Protein AF-A0A4Q1FD36-F1 (afdb_monomer_lite)

Secondary structure (DSSP, 8-state):
--HHHHHHHHHHHHHHHHHHHHHHHHHHHHHHHHHT-HHHHHHHHHHHHHHHHTTTT----SSPPPGGGGTTTEEEEEEEEEEEETTTTEEEEEEEEEETTSS-TTEEEEE-SS-EEEEE--TT-THHHHHHHTTS-HHHHHHHHHHHH--

Structure (mmCIF, N/CA/C/O backbone):
data_AF-A0A4Q1FD36-F1
#
_entry.id   AF-A0A4Q1FD36-F1
#
loop_
_atom_site.group_PDB
_atom_site.id
_atom_site.type_symbol
_atom_site.label_atom_id
_atom_site.label_alt_id
_atom_site.label_comp_id
_atom_site.label_asym_id
_atom_site.label_entity_id
_atom_site.label_seq_id
_atom_site.pdbx_PDB_ins_code
_atom_site.Cartn_x
_atom_site.Cartn_y
_atom_site.Cartn_z
_atom_site.occupancy
_atom_site.B_iso_or_equiv
_atom_site.auth_seq_id
_atom_site.auth_comp_id
_atom_site.auth_asym_id
_atom_site.auth_atom_id
_atom_site.pdbx_PDB_model_num
ATOM 1 N N . MET A 1 1 ? -22.156 -60.667 11.006 1.00 50.72 1 MET A N 1
ATOM 2 C CA . MET A 1 1 ? -21.738 -59.596 11.953 1.00 50.72 1 MET A CA 1
ATOM 3 C C . MET A 1 1 ? -20.723 -58.572 11.395 1.00 50.72 1 MET A C 1
ATOM 5 O O . MET A 1 1 ? -20.556 -57.526 12.014 1.00 50.72 1 MET A O 1
ATOM 9 N N . LYS A 1 2 ? -20.061 -58.806 10.242 1.00 46.12 2 LYS A N 1
ATOM 10 C CA . LYS A 1 2 ? -19.042 -57.891 9.665 1.00 46.12 2 LYS A CA 1
ATOM 11 C C . LYS A 1 2 ? -19.611 -56.648 8.950 1.00 46.12 2 LYS A C 1
ATOM 13 O O . LYS A 1 2 ? -19.043 -55.569 9.076 1.00 46.12 2 LYS A O 1
ATOM 18 N N . THR A 1 3 ? -20.760 -56.756 8.286 1.00 48.34 3 THR A N 1
ATOM 19 C CA . THR A 1 3 ? -21.381 -55.683 7.477 1.00 48.34 3 THR A CA 1
ATOM 20 C C . THR A 1 3 ? -21.862 -54.474 8.292 1.00 48.34 3 THR A C 1
ATOM 22 O O . THR A 1 3 ? -21.643 -53.335 7.890 1.00 48.34 3 THR A O 1
ATOM 25 N N . ARG A 1 4 ? -22.413 -54.678 9.500 1.00 48.03 4 ARG A N 1
ATOM 26 C CA . ARG A 1 4 ? -22.837 -53.569 10.388 1.00 48.03 4 ARG A CA 1
ATOM 27 C C . ARG A 1 4 ? -21.673 -52.694 10.882 1.00 48.03 4 ARG A C 1
ATOM 29 O O . ARG A 1 4 ? -21.867 -51.501 11.100 1.00 48.03 4 ARG A O 1
ATOM 36 N N . LYS A 1 5 ? -20.468 -53.260 11.055 1.00 48.12 5 LYS A N 1
ATOM 37 C CA . LYS A 1 5 ? -19.269 -52.495 11.459 1.00 48.12 5 LYS A CA 1
ATOM 38 C C . LYS A 1 5 ? -18.734 -51.619 10.320 1.00 48.12 5 LYS A C 1
ATOM 40 O O . LYS A 1 5 ? -18.231 -50.537 10.599 1.00 48.12 5 LYS A O 1
ATOM 45 N N . ILE A 1 6 ? -18.871 -52.061 9.068 1.00 56.44 6 ILE A N 1
ATOM 46 C CA . ILE A 1 6 ? -18.435 -51.306 7.884 1.00 56.44 6 ILE A CA 1
ATOM 47 C C . ILE A 1 6 ? -19.327 -50.072 7.696 1.00 56.44 6 ILE A C 1
ATOM 49 O O . ILE A 1 6 ? -18.804 -48.966 7.634 1.00 56.44 6 ILE A O 1
ATOM 53 N N . ASN A 1 7 ? -20.654 -50.226 7.762 1.00 55.75 7 ASN A N 1
ATOM 54 C CA . ASN A 1 7 ? -21.587 -49.099 7.605 1.00 55.75 7 ASN A CA 1
ATOM 55 C C . ASN A 1 7 ? -21.415 -48.019 8.690 1.00 55.75 7 ASN A C 1
ATOM 57 O O . ASN A 1 7 ? -21.467 -46.830 8.388 1.00 55.75 7 ASN A O 1
ATOM 61 N N . LYS A 1 8 ? -21.131 -48.406 9.945 1.00 56.78 8 LYS A N 1
ATOM 62 C CA . LYS A 1 8 ? -20.800 -47.436 11.008 1.00 56.78 8 LYS A CA 1
ATOM 63 C C . LYS A 1 8 ? -19.497 -46.676 10.728 1.00 56.78 8 LYS A C 1
ATOM 65 O O . LYS A 1 8 ? -19.441 -45.480 10.987 1.00 56.78 8 LYS A O 1
ATOM 70 N N . ARG A 1 9 ? -18.465 -47.342 10.193 1.00 58.28 9 ARG A N 1
ATOM 71 C CA . ARG A 1 9 ? -17.185 -46.701 9.834 1.00 58.28 9 ARG A CA 1
ATOM 72 C C . ARG A 1 9 ? -17.337 -45.746 8.648 1.00 58.28 9 ARG A C 1
ATOM 74 O O . ARG A 1 9 ? -16.797 -44.649 8.704 1.00 58.28 9 ARG A O 1
ATOM 81 N N . VAL A 1 10 ? -18.112 -46.126 7.631 1.00 61.22 10 VAL A N 1
ATOM 82 C CA . VAL A 1 10 ? -18.404 -45.281 6.458 1.00 61.22 10 VAL A CA 1
ATOM 83 C C . VAL A 1 10 ? -19.157 -44.012 6.868 1.00 61.22 10 VAL A C 1
ATOM 85 O O . VAL A 1 10 ? -18.754 -42.924 6.469 1.00 61.22 10 VAL A O 1
ATOM 88 N N . ASN A 1 11 ? -20.165 -44.120 7.742 1.00 62.56 11 ASN A N 1
ATOM 89 C CA . ASN A 1 11 ? -20.906 -42.953 8.241 1.00 62.56 11 ASN A CA 1
ATOM 90 C C . ASN A 1 11 ? -20.035 -41.995 9.068 1.00 62.56 11 ASN A C 1
ATOM 92 O O . ASN A 1 11 ? -20.179 -40.783 8.941 1.00 62.56 11 ASN A O 1
ATOM 96 N N . ILE A 1 12 ? -19.107 -42.519 9.878 1.00 66.12 12 ILE A N 1
ATOM 97 C CA . ILE A 1 12 ? -18.176 -41.689 10.659 1.00 66.12 12 ILE A CA 1
ATOM 98 C C . ILE A 1 12 ? -17.214 -40.935 9.729 1.00 66.12 12 ILE A C 1
ATOM 100 O O . ILE A 1 12 ? -17.028 -39.731 9.890 1.00 66.12 12 ILE A O 1
ATOM 104 N N . ILE A 1 13 ? -16.658 -41.606 8.717 1.00 71.25 13 ILE A N 1
ATOM 105 C CA . ILE A 1 13 ? -15.757 -40.980 7.735 1.00 71.25 13 ILE A CA 1
ATOM 106 C C . ILE A 1 13 ? -16.490 -39.894 6.935 1.00 71.25 13 ILE A C 1
ATOM 108 O O . ILE A 1 13 ? -15.951 -38.804 6.755 1.00 71.25 13 ILE A O 1
ATOM 112 N N . LEU A 1 14 ? -17.739 -40.145 6.528 1.00 67.06 14 LEU A N 1
ATOM 113 C CA . LEU A 1 14 ? -18.588 -39.151 5.862 1.00 67.06 14 LEU A CA 1
ATOM 114 C C . LEU A 1 14 ? -18.876 -37.941 6.758 1.00 67.06 14 LEU A C 1
ATOM 116 O O . LEU A 1 14 ? -18.776 -36.807 6.296 1.00 67.06 14 LEU A O 1
ATOM 120 N N . SER A 1 15 ? -19.171 -38.159 8.044 1.00 67.44 15 SER A N 1
ATOM 121 C CA . SER A 1 15 ? -19.398 -37.060 8.990 1.00 67.44 15 SER A CA 1
ATOM 122 C C . SER A 1 15 ? -18.141 -36.222 9.245 1.00 67.44 15 SER A C 1
ATOM 124 O O . SER A 1 15 ? -18.233 -34.998 9.283 1.00 67.44 15 SER A O 1
ATOM 126 N N . PHE A 1 16 ? -16.959 -36.845 9.325 1.00 64.69 16 PHE A N 1
ATOM 127 C CA . PHE A 1 16 ? -15.690 -36.119 9.420 1.00 64.69 16 PHE A CA 1
ATOM 128 C C . PHE A 1 16 ? -15.379 -35.350 8.131 1.00 64.69 16 PHE A C 1
ATOM 130 O O . PHE A 1 16 ? -14.995 -34.186 8.204 1.00 64.69 16 PHE A O 1
ATOM 137 N N . GLY A 1 17 ? -15.602 -35.947 6.955 1.00 68.12 17 GLY A N 1
ATOM 138 C CA . GLY A 1 17 ? -15.427 -35.273 5.664 1.00 68.12 17 GLY A CA 1
ATOM 139 C C . GLY A 1 17 ? -16.331 -34.046 5.507 1.00 68.12 17 GLY A C 1
ATOM 140 O O . GLY A 1 17 ? -15.865 -32.981 5.101 1.00 68.12 17 GLY A O 1
ATOM 141 N N . LEU A 1 18 ? -17.600 -34.156 5.911 1.00 64.94 18 LEU A N 1
ATOM 142 C CA . LEU A 1 18 ? -18.545 -33.036 5.924 1.00 64.94 18 LEU A CA 1
ATOM 143 C C . LEU A 1 18 ? -18.118 -31.941 6.910 1.00 64.94 18 LEU A C 1
ATOM 145 O O . LEU A 1 18 ? -18.132 -30.762 6.557 1.00 64.94 18 LEU A O 1
ATOM 149 N N . PHE A 1 19 ? -17.658 -32.313 8.105 1.00 63.59 19 PHE A N 1
ATOM 150 C CA . PHE A 1 19 ? -17.157 -31.363 9.099 1.00 63.59 19 PHE A CA 1
ATOM 151 C C . PHE A 1 19 ? -15.918 -30.604 8.593 1.00 63.59 19 PHE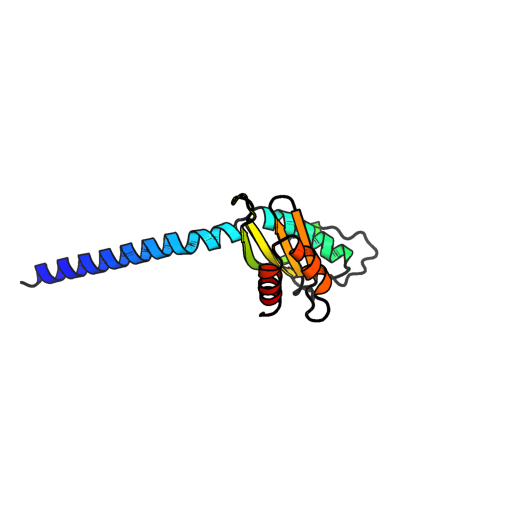 A C 1
ATOM 153 O O . PHE A 1 19 ? -15.863 -29.379 8.687 1.00 63.59 19 PHE A O 1
ATOM 160 N N . PHE A 1 20 ? -14.970 -31.297 7.954 1.00 58.31 20 PHE A N 1
ATOM 161 C CA . PHE A 1 20 ? -13.805 -30.664 7.326 1.00 58.31 20 PHE A CA 1
ATOM 162 C C . PHE A 1 20 ? -14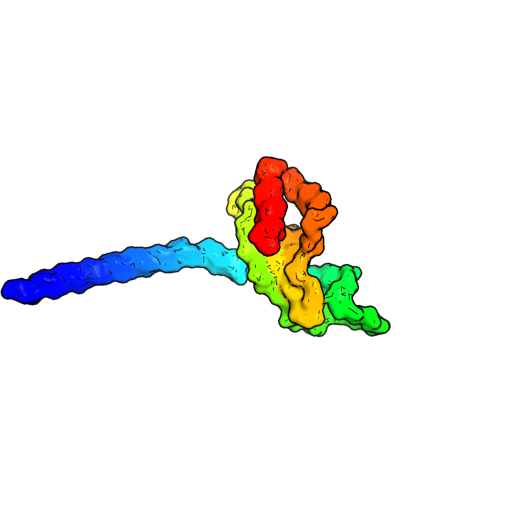.181 -29.772 6.133 1.00 58.31 20 PHE A C 1
ATOM 164 O O . PHE A 1 20 ? -13.594 -28.703 5.981 1.00 58.31 20 PHE A O 1
ATOM 171 N N . SER A 1 21 ? -15.185 -30.140 5.327 1.00 55.16 21 SER A N 1
ATOM 172 C CA . SER A 1 21 ? -15.660 -29.282 4.227 1.00 55.16 21 SER A CA 1
ATOM 173 C C . SER A 1 21 ? -16.320 -27.988 4.717 1.00 55.16 21 SER A C 1
ATOM 175 O O . SER A 1 21 ? -16.097 -26.929 4.132 1.00 55.16 21 SER A O 1
ATOM 177 N N . MET A 1 22 ? -17.053 -28.039 5.835 1.00 53.72 22 MET A N 1
ATOM 178 C CA . MET A 1 22 ? -17.618 -26.850 6.478 1.00 53.72 22 MET A CA 1
ATOM 179 C C . MET A 1 22 ? -16.503 -25.937 7.003 1.00 53.72 22 MET A C 1
ATOM 181 O O . MET A 1 22 ? -16.520 -24.737 6.740 1.00 53.72 22 MET A O 1
ATOM 185 N N . PHE A 1 23 ? -15.476 -26.491 7.656 1.00 55.31 23 PHE A N 1
ATOM 186 C CA . PHE A 1 23 ? -14.311 -25.711 8.092 1.00 55.31 23 PHE A CA 1
ATOM 187 C C . PHE A 1 23 ? -13.534 -25.090 6.922 1.00 55.31 23 PHE A C 1
ATOM 189 O O . PHE A 1 23 ? -13.098 -23.942 7.015 1.00 55.31 23 PHE A O 1
ATOM 196 N N . TYR A 1 24 ? -13.399 -25.808 5.804 1.00 52.34 24 TYR A N 1
ATOM 197 C CA . TYR A 1 24 ? -12.709 -25.313 4.611 1.00 52.34 24 TYR A CA 1
ATOM 198 C C . TYR A 1 24 ? -13.465 -24.158 3.933 1.00 52.34 24 TYR A C 1
ATOM 200 O O . TYR A 1 24 ? -12.848 -23.180 3.515 1.00 52.34 24 TYR A O 1
ATOM 208 N N . LEU A 1 25 ? -14.800 -24.228 3.877 1.00 50.19 25 LEU A N 1
ATOM 209 C CA . LEU A 1 25 ? -15.636 -23.172 3.298 1.00 50.19 25 LEU A CA 1
ATOM 210 C C . LEU A 1 25 ? -15.728 -21.933 4.203 1.00 50.19 25 LEU A C 1
ATOM 212 O O . LEU A 1 25 ? -15.637 -20.813 3.707 1.00 50.19 25 LEU A O 1
ATOM 216 N N . TYR A 1 26 ? -15.848 -22.106 5.524 1.00 46.53 26 TYR A N 1
ATOM 217 C CA . TYR A 1 26 ? -15.964 -20.979 6.460 1.00 46.53 26 TYR A CA 1
ATOM 218 C C . TYR A 1 26 ? -14.621 -20.316 6.807 1.00 46.53 26 TYR A C 1
ATOM 220 O O . TYR A 1 26 ? -14.597 -19.119 7.083 1.00 46.53 26 TYR A O 1
ATOM 228 N N . GLY A 1 27 ? -13.499 -21.044 6.761 1.00 41.19 27 GLY A N 1
ATOM 229 C CA . GLY A 1 27 ? -12.166 -20.481 7.019 1.00 41.19 27 GLY A CA 1
ATOM 230 C C . GLY A 1 27 ? -11.615 -19.624 5.871 1.00 41.19 27 GLY A C 1
ATOM 231 O O . GLY A 1 27 ? -10.835 -18.703 6.108 1.00 41.19 27 GLY A O 1
ATOM 232 N N . GLN A 1 28 ? -12.044 -19.883 4.631 1.00 44.97 28 GLN A N 1
ATOM 233 C CA . GLN A 1 28 ? -11.541 -19.187 3.440 1.00 44.97 28 GLN A CA 1
ATOM 234 C C . GLN A 1 28 ? -12.290 -17.906 3.063 1.00 44.97 28 GLN A C 1
ATOM 236 O O . GLN A 1 28 ? -11.767 -17.106 2.288 1.00 44.97 28 GLN A O 1
ATOM 241 N N . THR A 1 29 ? -13.496 -17.675 3.578 1.00 47.22 29 THR A N 1
ATOM 242 C CA . THR A 1 29 ? -14.327 -16.538 3.141 1.00 47.22 29 THR A CA 1
ATOM 243 C C . THR A 1 29 ? -13.701 -15.183 3.460 1.00 47.22 29 THR A C 1
ATOM 245 O O . THR A 1 29 ? -13.803 -14.273 2.642 1.00 47.22 29 THR A O 1
ATOM 248 N N . LYS A 1 30 ? -12.989 -15.043 4.585 1.00 46.06 30 LYS A N 1
ATOM 249 C CA . LYS A 1 30 ? -12.323 -13.777 4.941 1.00 46.06 30 LYS A CA 1
ATOM 250 C C . LYS A 1 30 ? -11.017 -13.534 4.185 1.00 46.06 30 LYS A C 1
ATOM 252 O O . LYS A 1 30 ? -10.774 -12.411 3.761 1.00 46.06 30 LYS A O 1
ATOM 257 N N . VAL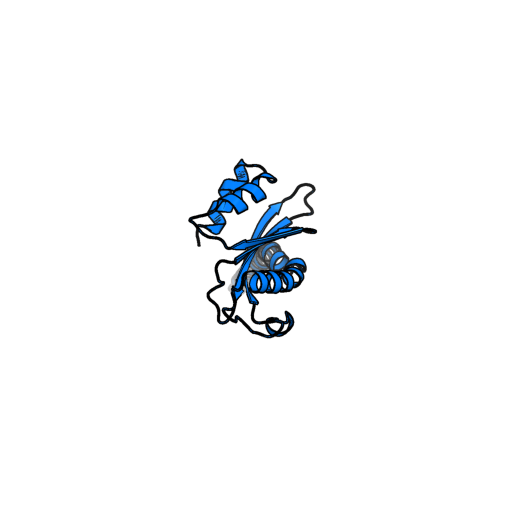 A 1 31 ? -10.199 -14.569 3.985 1.00 46.50 31 VAL A N 1
ATOM 258 C CA . VAL A 1 31 ? -8.904 -14.432 3.291 1.00 46.50 31 VAL A CA 1
ATOM 259 C C . VAL A 1 31 ? -9.118 -14.188 1.790 1.00 46.50 31 VAL A C 1
ATOM 261 O O . VAL A 1 31 ? -8.535 -13.265 1.233 1.00 46.50 31 VAL A O 1
ATOM 264 N N . ASN A 1 32 ? -10.059 -14.904 1.158 1.00 51.97 32 ASN A N 1
ATOM 265 C CA . ASN A 1 32 ? -10.375 -14.710 -0.264 1.00 51.97 32 ASN A CA 1
ATOM 266 C C . ASN A 1 32 ? -11.091 -13.386 -0.569 1.00 51.97 32 ASN A C 1
ATOM 268 O O . ASN A 1 32 ? -10.993 -12.898 -1.695 1.00 51.97 32 ASN A O 1
ATOM 272 N N . TYR A 1 33 ? -11.846 -12.819 0.380 1.00 60.00 33 TYR A N 1
ATOM 273 C CA . TYR A 1 33 ? -12.516 -11.530 0.170 1.00 60.00 33 TYR A CA 1
ATOM 274 C C . TYR A 1 33 ? -11.494 -10.409 -0.023 1.00 60.00 33 TYR A C 1
ATOM 276 O O . TYR A 1 33 ? -11.597 -9.615 -0.956 1.00 60.00 33 TYR A O 1
ATOM 284 N N . VAL A 1 34 ? -10.474 -10.405 0.831 1.00 61.84 34 VAL A N 1
ATOM 285 C CA . VAL A 1 34 ? -9.418 -9.399 0.847 1.00 61.84 34 VAL A CA 1
ATOM 286 C C . VAL A 1 34 ? -8.557 -9.476 -0.420 1.00 61.84 34 VAL A C 1
ATOM 288 O O . VAL A 1 34 ? -8.309 -8.448 -1.040 1.00 61.84 34 VAL A O 1
ATOM 291 N N . ASP A 1 35 ? -8.199 -10.677 -0.882 1.00 63.81 35 ASP A N 1
ATOM 292 C CA . ASP A 1 35 ? -7.411 -10.863 -2.114 1.00 63.81 35 ASP A CA 1
ATOM 293 C C . ASP A 1 35 ? -8.170 -10.480 -3.400 1.00 63.81 35 ASP A C 1
ATOM 295 O O . ASP A 1 35 ? -7.564 -10.216 -4.441 1.00 63.81 35 ASP A O 1
ATOM 299 N N . ARG A 1 36 ? -9.509 -10.435 -3.347 1.00 67.88 36 ARG A N 1
ATOM 300 C CA . ARG A 1 36 ? -10.378 -10.048 -4.472 1.00 67.88 36 ARG A CA 1
ATOM 301 C C . ARG A 1 36 ? -10.845 -8.597 -4.409 1.00 67.88 36 ARG A C 1
ATOM 303 O O . ARG A 1 36 ? -11.644 -8.184 -5.253 1.00 67.88 36 ARG A O 1
ATOM 310 N N . ASP A 1 37 ? -10.362 -7.823 -3.445 1.00 78.19 37 ASP A N 1
ATOM 311 C CA . ASP A 1 37 ? -10.795 -6.449 -3.261 1.00 78.19 37 ASP A CA 1
ATOM 312 C C . ASP A 1 37 ? -10.384 -5.572 -4.460 1.00 78.19 37 ASP A C 1
ATOM 314 O O . ASP A 1 37 ? -9.207 -5.437 -4.801 1.00 78.19 37 ASP A O 1
ATOM 318 N N . TYR A 1 38 ? -11.364 -4.958 -5.130 1.00 82.12 38 TYR A N 1
ATOM 319 C CA . TYR A 1 38 ? -11.138 -4.165 -6.344 1.00 82.12 38 TYR A CA 1
ATOM 320 C C . TYR A 1 38 ? -10.216 -2.959 -6.104 1.00 82.12 38 TYR A C 1
ATOM 322 O O . TYR A 1 38 ? -9.535 -2.502 -7.031 1.00 82.12 38 TYR A O 1
ATOM 330 N N . ARG A 1 39 ? -10.164 -2.458 -4.862 1.00 84.06 39 ARG A N 1
ATOM 331 C CA . ARG A 1 39 ? -9.299 -1.347 -4.452 1.00 84.06 39 ARG A CA 1
ATOM 332 C C . ARG A 1 39 ? -7.840 -1.680 -4.687 1.00 84.06 39 ARG A C 1
ATOM 334 O O . ARG A 1 39 ? -7.081 -0.817 -5.102 1.00 84.06 39 ARG A O 1
ATOM 341 N N . ILE A 1 40 ? -7.460 -2.938 -4.499 1.00 83.19 40 ILE A N 1
ATOM 342 C CA . ILE A 1 40 ? -6.091 -3.404 -4.685 1.00 83.19 40 ILE A CA 1
ATOM 343 C C . ILE A 1 40 ? -5.624 -3.158 -6.123 1.00 83.19 40 ILE A C 1
ATOM 345 O O . ILE A 1 40 ? -4.577 -2.551 -6.326 1.00 83.19 40 ILE A O 1
ATOM 349 N N . LYS A 1 41 ? -6.420 -3.550 -7.126 1.00 81.62 41 LYS A N 1
ATOM 350 C CA . LYS A 1 41 ? -6.078 -3.332 -8.544 1.00 81.62 41 LYS A CA 1
ATOM 351 C C . LYS A 1 41 ? -6.024 -1.850 -8.903 1.00 81.62 41 LYS A C 1
ATOM 353 O O . LYS A 1 41 ? -5.102 -1.419 -9.590 1.00 81.62 41 LYS A O 1
ATOM 358 N N . LYS A 1 42 ? -6.995 -1.067 -8.419 1.00 85.94 42 LYS A N 1
ATOM 359 C CA . LYS A 1 42 ? -7.011 0.393 -8.593 1.00 85.94 42 LYS A CA 1
ATOM 360 C C . LYS A 1 42 ? -5.729 1.017 -8.028 1.00 85.94 42 LYS A C 1
ATOM 362 O O . LYS A 1 42 ? -5.035 1.752 -8.724 1.00 85.94 42 LYS A O 1
ATOM 367 N N . TYR A 1 43 ? -5.382 0.661 -6.794 1.00 87.75 43 TYR A N 1
ATOM 368 C CA . TYR A 1 43 ? -4.268 1.252 -6.062 1.00 87.75 43 TYR A CA 1
ATOM 369 C C . TYR A 1 43 ? -2.892 0.695 -6.450 1.00 87.75 43 TYR A C 1
ATOM 371 O O . TYR A 1 43 ? -1.894 1.351 -6.179 1.00 87.75 43 TYR A O 1
ATOM 379 N N . GLN A 1 44 ? -2.805 -0.438 -7.156 1.00 86.44 44 GLN A N 1
ATOM 380 C CA . GLN A 1 44 ? -1.559 -0.877 -7.801 1.00 86.44 44 GLN A CA 1
ATOM 381 C C . GLN A 1 44 ? -1.055 0.148 -8.823 1.00 86.44 44 GLN A C 1
ATOM 383 O O . GLN A 1 44 ? 0.137 0.448 -8.845 1.00 86.44 44 GLN A O 1
ATOM 388 N N . LYS A 1 45 ? -1.952 0.708 -9.646 1.00 87.56 45 LYS A N 1
ATOM 389 C CA . LYS A 1 45 ? -1.589 1.757 -10.609 1.00 87.56 45 LYS A CA 1
ATOM 390 C C . LYS A 1 45 ? -1.096 3.013 -9.890 1.00 87.56 45 LYS A C 1
ATOM 392 O O . LYS A 1 45 ? -0.054 3.556 -10.229 1.00 87.56 45 LYS A O 1
ATOM 397 N N . GLU A 1 46 ? -1.818 3.416 -8.855 1.00 89.50 46 GLU A N 1
ATOM 398 C CA . GLU A 1 46 ? -1.501 4.611 -8.069 1.00 89.50 46 GLU A CA 1
ATOM 399 C C . GLU A 1 46 ? -0.197 4.426 -7.258 1.00 89.50 46 GLU A C 1
ATOM 401 O O . GLU A 1 46 ? 0.546 5.378 -7.044 1.00 89.50 46 GLU A O 1
ATOM 406 N N . MET A 1 47 ? 0.151 3.190 -6.877 1.00 89.69 47 MET A N 1
ATOM 407 C CA . MET A 1 47 ? 1.461 2.860 -6.304 1.00 89.69 47 MET A CA 1
ATOM 408 C C . MET A 1 47 ? 2.593 2.969 -7.324 1.00 89.69 47 MET A C 1
ATOM 410 O O . MET A 1 47 ? 3.669 3.446 -6.980 1.00 89.69 47 MET A O 1
ATOM 414 N N . ILE A 1 48 ? 2.379 2.563 -8.578 1.00 87.69 48 ILE A N 1
ATOM 415 C CA . ILE A 1 48 ? 3.374 2.776 -9.640 1.00 87.69 48 ILE A CA 1
ATOM 416 C C . ILE A 1 48 ? 3.664 4.271 -9.788 1.00 87.69 48 ILE A C 1
ATOM 418 O O . ILE A 1 48 ? 4.830 4.656 -9.800 1.00 87.69 48 ILE A O 1
ATOM 422 N N . GLU A 1 49 ? 2.618 5.096 -9.863 1.00 88.50 49 GLU A N 1
ATOM 423 C CA . GLU A 1 49 ? 2.734 6.559 -9.944 1.00 88.50 49 GLU A CA 1
ATOM 424 C C . GLU A 1 49 ? 3.543 7.106 -8.759 1.00 88.50 49 GLU A C 1
ATOM 426 O O . GLU A 1 49 ? 4.561 7.765 -8.962 1.00 88.50 49 GLU A O 1
ATOM 431 N N . TYR A 1 50 ? 3.193 6.706 -7.533 1.00 89.38 50 TYR A N 1
ATOM 432 C CA . TYR A 1 50 ? 3.922 7.098 -6.325 1.00 89.38 50 TYR A CA 1
ATOM 433 C C . TYR A 1 50 ? 5.406 6.684 -6.351 1.00 89.38 50 TYR A C 1
ATOM 435 O O . TYR A 1 50 ? 6.286 7.453 -5.967 1.00 89.38 50 TYR A O 1
ATOM 443 N N . LEU A 1 51 ? 5.727 5.478 -6.827 1.00 86.62 51 LEU A N 1
ATOM 444 C CA . LEU A 1 51 ? 7.110 5.000 -6.940 1.00 86.62 51 LEU A CA 1
ATOM 445 C C . LEU A 1 51 ? 7.912 5.750 -8.016 1.00 86.62 51 LEU A C 1
ATOM 447 O O . LEU A 1 51 ? 9.120 5.941 -7.845 1.00 86.62 51 LEU A O 1
ATOM 451 N N . ILE A 1 52 ? 7.261 6.179 -9.104 1.00 84.88 52 ILE A N 1
ATOM 452 C CA . ILE A 1 52 ? 7.864 7.032 -10.140 1.00 84.88 52 ILE A CA 1
ATOM 453 C C . ILE A 1 52 ? 8.181 8.410 -9.554 1.00 84.88 52 ILE A C 1
ATOM 455 O O . ILE A 1 52 ? 9.320 8.860 -9.666 1.00 84.88 52 ILE A O 1
ATOM 459 N N . GLU A 1 53 ? 7.216 9.041 -8.877 1.00 85.94 53 GLU A N 1
ATOM 460 C CA . GLU A 1 53 ? 7.388 10.346 -8.217 1.00 85.94 53 GLU A CA 1
ATOM 461 C C . GLU A 1 53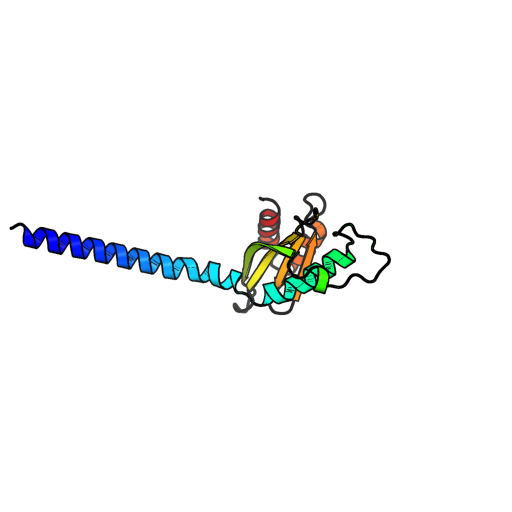 ? 8.533 10.327 -7.197 1.00 85.94 53 GLU A C 1
ATOM 463 O O . GLU A 1 53 ? 9.303 11.279 -7.088 1.00 85.94 53 GLU A O 1
ATOM 468 N N . ASN A 1 54 ? 8.702 9.203 -6.497 1.00 83.56 54 ASN A N 1
ATOM 469 C CA . ASN A 1 54 ? 9.774 9.003 -5.526 1.00 83.56 54 ASN A CA 1
ATOM 470 C C . ASN A 1 54 ? 11.082 8.465 -6.145 1.00 83.56 54 ASN A C 1
ATOM 472 O O . ASN A 1 54 ? 11.993 8.092 -5.404 1.00 83.56 54 ASN A O 1
ATOM 476 N N . ASN A 1 55 ? 11.199 8.402 -7.478 1.00 80.94 55 ASN A N 1
ATOM 477 C CA . ASN A 1 55 ? 12.383 7.943 -8.218 1.00 80.94 55 ASN A CA 1
ATOM 478 C C . ASN A 1 55 ? 12.913 6.557 -7.776 1.00 80.94 55 ASN A C 1
ATOM 480 O O . ASN A 1 55 ? 14.119 6.302 -7.731 1.00 80.94 55 ASN A O 1
ATOM 484 N N . GLN A 1 56 ? 12.012 5.637 -7.434 1.00 81.19 56 GLN A N 1
ATOM 485 C CA . GLN A 1 56 ? 12.375 4.348 -6.826 1.00 81.19 56 GLN A CA 1
ATOM 486 C C . GLN A 1 56 ? 12.805 3.279 -7.826 1.00 81.19 56 GLN A C 1
ATOM 488 O O . GLN A 1 56 ? 13.417 2.280 -7.450 1.00 81.19 56 GLN A O 1
ATOM 493 N N . PHE A 1 57 ? 12.526 3.487 -9.110 1.00 76.12 57 PHE A N 1
ATOM 494 C CA . PHE A 1 57 ? 12.939 2.571 -10.170 1.00 76.12 57 PHE A CA 1
ATOM 495 C C . PHE A 1 57 ? 14.369 2.827 -10.670 1.00 76.12 57 PHE A C 1
ATOM 497 O O . PHE A 1 57 ? 14.811 2.163 -11.602 1.00 76.12 57 PHE A O 1
ATOM 504 N N . GLY A 1 58 ? 15.099 3.787 -10.086 1.00 63.34 58 GLY A N 1
ATOM 505 C CA . GLY A 1 58 ? 16.505 4.067 -10.413 1.00 63.34 58 GLY A CA 1
ATOM 506 C C . GLY A 1 58 ? 16.743 4.669 -11.805 1.00 63.34 58 GLY A C 1
ATOM 507 O O . GLY A 1 58 ? 17.839 5.145 -12.096 1.00 63.34 58 GLY A O 1
ATOM 508 N N . THR A 1 59 ? 15.727 4.707 -12.664 1.00 60.50 59 THR A N 1
ATOM 509 C CA . THR A 1 59 ? 15.785 5.329 -13.981 1.00 60.50 59 THR A CA 1
ATOM 510 C C . THR A 1 59 ? 15.535 6.827 -13.865 1.00 60.50 59 THR A C 1
ATOM 512 O O . THR A 1 59 ? 14.396 7.279 -13.955 1.00 60.50 59 THR A O 1
ATOM 515 N N . LYS A 1 60 ? 16.613 7.616 -13.783 1.00 54.22 60 LYS A N 1
ATOM 516 C CA . LYS A 1 60 ? 16.606 8.997 -14.294 1.00 54.22 60 LYS A CA 1
ATOM 517 C C . LYS A 1 60 ? 16.495 8.941 -15.821 1.00 54.22 60 LYS A C 1
ATOM 519 O O . LYS A 1 60 ? 17.462 9.174 -16.540 1.00 54.22 60 LYS A O 1
ATOM 524 N N . SER A 1 61 ? 15.339 8.522 -16.322 1.00 53.06 61 SER A N 1
ATOM 525 C CA . SER A 1 61 ? 15.037 8.600 -17.745 1.00 53.06 61 SER A CA 1
ATOM 526 C C . SER A 1 61 ? 14.932 10.078 -18.110 1.00 53.06 61 SER A C 1
ATOM 528 O O . SER A 1 61 ? 14.178 10.817 -17.487 1.00 53.06 61 SER A O 1
ATOM 530 N N . SER A 1 62 ? 15.673 10.519 -19.126 1.00 56.50 62 SER A N 1
ATOM 531 C CA . SER A 1 62 ? 15.489 11.847 -19.728 1.00 56.50 62 SER A CA 1
ATOM 532 C C . SER A 1 62 ? 14.155 11.978 -20.480 1.00 56.50 62 SER A C 1
ATOM 534 O O . SER A 1 62 ? 13.814 13.061 -20.946 1.00 56.50 62 SER A O 1
ATOM 536 N N . ARG A 1 63 ? 13.406 10.875 -20.614 1.00 63.59 63 ARG A N 1
ATOM 537 C CA . ARG A 1 63 ? 12.087 10.787 -21.248 1.00 63.59 63 ARG A CA 1
ATOM 538 C C . ARG A 1 63 ? 10.996 10.578 -20.203 1.00 63.59 63 ARG A C 1
ATOM 540 O O . ARG A 1 63 ? 11.232 9.928 -19.185 1.00 63.59 63 ARG A O 1
ATOM 547 N N . GLU A 1 64 ? 9.804 11.080 -20.508 1.00 73.12 64 GLU A N 1
ATOM 548 C CA . GLU A 1 64 ? 8.588 10.909 -19.711 1.00 73.12 64 GLU A CA 1
ATOM 549 C C . GLU A 1 64 ? 8.338 9.425 -19.396 1.00 73.12 64 GLU A C 1
ATOM 551 O O . GLU A 1 64 ? 8.170 8.603 -20.299 1.00 73.12 64 GLU A O 1
ATOM 556 N N . ILE A 1 65 ? 8.353 9.082 -18.106 1.00 76.50 65 ILE A N 1
ATOM 557 C CA . ILE A 1 65 ? 8.126 7.719 -17.625 1.00 76.50 65 ILE A CA 1
ATOM 558 C C . ILE A 1 65 ? 6.623 7.440 -17.669 1.00 76.50 65 ILE A C 1
ATOM 560 O O . ILE A 1 65 ? 5.840 8.132 -17.019 1.00 76.50 65 ILE A O 1
ATOM 564 N N . LYS A 1 66 ? 6.206 6.408 -18.411 1.00 82.81 66 LYS A N 1
ATOM 565 C CA . LYS A 1 66 ? 4.789 6.048 -18.550 1.00 82.81 66 LYS A CA 1
ATOM 566 C C . LYS A 1 66 ? 4.408 4.920 -17.602 1.00 82.81 66 LYS A C 1
ATOM 568 O O . LYS A 1 66 ? 5.005 3.847 -17.628 1.00 82.81 66 LYS A O 1
ATOM 573 N N . VAL A 1 67 ? 3.327 5.111 -16.844 1.00 83.19 67 VAL A N 1
ATOM 574 C CA . VAL A 1 67 ? 2.772 4.111 -15.906 1.00 83.19 67 VAL A CA 1
ATOM 575 C C . VAL A 1 67 ? 2.582 2.737 -16.561 1.00 83.19 67 VAL A C 1
ATOM 577 O O . VAL A 1 67 ? 2.878 1.713 -15.949 1.00 83.19 67 VAL A O 1
ATOM 580 N N . SER A 1 68 ? 2.145 2.704 -17.826 1.00 84.06 68 SER A N 1
ATOM 581 C CA . SER A 1 68 ? 1.924 1.473 -18.598 1.00 84.06 68 SER A CA 1
ATOM 582 C C . SER A 1 68 ? 3.157 0.569 -18.701 1.00 84.06 68 SER A C 1
ATOM 584 O O . SER A 1 68 ? 3.005 -0.642 -18.791 1.00 84.06 68 SER A O 1
ATOM 586 N N . GLU A 1 69 ? 4.371 1.124 -18.647 1.00 83.44 69 GLU A N 1
ATOM 587 C CA . GLU A 1 69 ? 5.632 0.369 -18.753 1.00 83.44 69 GLU A CA 1
ATOM 588 C C . GLU A 1 69 ? 5.974 -0.427 -17.482 1.00 83.44 69 GLU A C 1
ATOM 590 O O . GLU A 1 69 ? 6.882 -1.268 -17.479 1.00 83.44 69 GLU A O 1
ATOM 595 N N . TYR A 1 70 ? 5.255 -0.152 -16.394 1.00 81.44 70 TYR A N 1
ATOM 596 C CA . TYR A 1 70 ? 5.437 -0.770 -15.082 1.00 81.44 70 TYR A CA 1
ATOM 597 C C . TYR A 1 70 ? 4.209 -1.569 -14.645 1.00 81.44 70 TYR A C 1
ATOM 599 O O . TYR A 1 70 ? 4.242 -2.230 -13.603 1.00 81.44 70 TYR A O 1
ATOM 607 N N . VAL A 1 71 ? 3.143 -1.567 -15.452 1.00 75.25 71 VAL A N 1
ATOM 608 C CA . VAL A 1 71 ? 1.994 -2.454 -15.268 1.00 75.25 71 VAL A CA 1
ATOM 609 C C . VAL A 1 71 ? 2.503 -3.896 -15.350 1.00 75.25 71 VAL A C 1
ATOM 611 O O . VAL A 1 71 ? 3.034 -4.324 -16.369 1.00 75.25 71 VAL A O 1
ATOM 614 N N . GLY A 1 72 ? 2.410 -4.627 -14.237 1.00 74.38 72 GLY A N 1
ATOM 615 C CA . GLY A 1 72 ? 2.947 -5.988 -14.092 1.00 74.38 72 GLY A CA 1
ATOM 616 C C . GLY A 1 72 ? 4.345 -6.083 -13.468 1.00 74.38 72 GLY A C 1
ATOM 617 O O . GLY A 1 72 ? 4.751 -7.174 -13.081 1.00 74.38 72 GLY A O 1
ATOM 618 N N . LYS A 1 73 ? 5.064 -4.965 -13.297 1.00 78.94 73 LYS A N 1
ATOM 619 C CA . LYS A 1 73 ? 6.327 -4.928 -12.533 1.00 78.94 73 LYS A CA 1
ATOM 620 C C . LYS A 1 73 ? 6.099 -4.737 -11.038 1.00 78.94 73 LYS A C 1
ATOM 622 O O . LYS A 1 73 ? 6.962 -5.096 -10.246 1.00 78.94 73 LYS A O 1
ATOM 627 N N . ILE A 1 74 ? 4.945 -4.198 -10.650 1.00 82.31 74 ILE A N 1
ATOM 628 C CA . ILE A 1 74 ? 4.533 -4.089 -9.251 1.00 82.31 74 ILE A CA 1
ATOM 629 C C . ILE A 1 74 ? 3.611 -5.244 -8.893 1.00 82.31 74 ILE A C 1
ATOM 631 O O . ILE A 1 74 ? 2.574 -5.447 -9.525 1.00 82.31 74 ILE A O 1
ATOM 635 N N . GLY A 1 75 ? 3.985 -5.973 -7.849 1.00 78.94 75 GLY A N 1
ATOM 636 C CA . GLY A 1 75 ? 3.170 -7.017 -7.255 1.00 78.94 75 GLY A CA 1
ATOM 637 C C . GLY A 1 75 ? 2.842 -6.715 -5.798 1.00 78.94 75 GLY A C 1
ATOM 638 O O . GLY A 1 75 ? 3.245 -5.698 -5.229 1.00 78.94 75 GLY A O 1
ATOM 639 N N . ILE A 1 76 ? 2.082 -7.617 -5.188 1.00 81.56 76 ILE A N 1
ATOM 640 C CA . ILE A 1 76 ? 1.664 -7.514 -3.792 1.00 81.56 76 ILE A CA 1
ATOM 641 C C . ILE A 1 76 ? 2.325 -8.638 -3.015 1.00 81.56 76 ILE A C 1
ATOM 643 O O . ILE A 1 76 ? 2.233 -9.799 -3.399 1.00 81.56 76 ILE A O 1
ATOM 647 N N . VAL A 1 77 ? 3.003 -8.280 -1.929 1.00 82.50 77 VAL A N 1
ATOM 648 C CA . VAL A 1 77 ? 3.654 -9.236 -1.025 1.00 82.50 77 VAL A CA 1
ATOM 649 C C . VAL A 1 77 ? 2.681 -9.710 0.044 1.00 82.50 77 VAL A C 1
ATOM 651 O O . VAL A 1 77 ? 2.710 -10.867 0.449 1.00 82.50 77 VAL A O 1
ATOM 654 N N . LYS A 1 78 ? 1.864 -8.791 0.566 1.00 79.81 78 LYS A N 1
ATOM 655 C CA . LYS A 1 78 ? 1.036 -9.043 1.745 1.00 79.81 78 LYS A CA 1
ATOM 656 C C . LYS A 1 78 ? -0.205 -8.169 1.727 1.00 79.81 78 LYS A C 1
ATOM 658 O O . LYS A 1 78 ? -0.102 -6.986 1.417 1.00 79.81 78 LYS A O 1
ATOM 663 N N . ILE A 1 79 ? -1.340 -8.740 2.120 1.00 82.94 79 ILE A N 1
ATOM 664 C CA . ILE A 1 79 ? -2.607 -8.031 2.298 1.00 82.94 79 ILE A CA 1
ATOM 665 C C . ILE A 1 79 ? -3.172 -8.428 3.664 1.00 82.94 79 ILE A C 1
ATOM 667 O O . ILE A 1 79 ? -3.174 -9.605 4.020 1.00 82.94 79 ILE A O 1
ATOM 671 N N . MET A 1 80 ? -3.595 -7.453 4.466 1.00 78.12 80 MET A N 1
ATOM 672 C CA . MET A 1 80 ? -4.178 -7.680 5.790 1.00 78.12 80 MET A CA 1
ATOM 673 C C . MET A 1 80 ? -5.315 -6.697 6.037 1.00 78.12 80 MET A C 1
ATOM 675 O O . MET A 1 80 ? -5.143 -5.498 5.861 1.00 78.12 80 MET A O 1
ATOM 679 N N . GLU A 1 81 ? -6.459 -7.170 6.510 1.00 77.81 81 GLU A N 1
ATOM 680 C CA . GLU A 1 81 ? -7.500 -6.283 7.028 1.00 77.81 81 GLU A CA 1
ATOM 681 C C . GLU A 1 81 ? -7.102 -5.789 8.426 1.00 77.81 81 GLU A C 1
ATOM 683 O O . GLU A 1 81 ? -6.799 -6.597 9.306 1.00 77.81 81 GLU A O 1
ATOM 688 N N . ILE A 1 82 ? -7.056 -4.469 8.629 1.00 74.19 82 ILE A N 1
ATOM 689 C CA . ILE A 1 82 ? -6.554 -3.873 9.879 1.00 74.19 82 ILE A CA 1
ATOM 690 C C . ILE A 1 82 ? -7.624 -3.129 10.686 1.00 74.19 82 ILE A C 1
ATOM 692 O O . ILE A 1 82 ? -7.551 -3.137 11.915 1.00 74.19 82 ILE A O 1
ATOM 696 N N . PHE A 1 83 ? -8.652 -2.555 10.054 1.00 72.31 83 PHE A N 1
ATOM 697 C CA . PHE A 1 83 ? -9.708 -1.829 10.770 1.00 72.31 83 PHE A CA 1
ATOM 698 C C . PHE A 1 83 ? -11.105 -2.144 10.230 1.00 72.31 83 PHE A C 1
ATOM 700 O O . PHE A 1 83 ? -11.311 -1.981 9.028 1.00 72.31 83 PHE A O 1
ATOM 707 N N . PRO A 1 84 ? -12.083 -2.453 11.097 1.00 61.97 84 PRO A N 1
ATOM 708 C CA . PRO A 1 84 ? -13.481 -2.170 10.814 1.00 61.97 84 PRO A CA 1
ATOM 709 C C . PRO A 1 84 ? -13.728 -0.681 11.103 1.00 61.97 84 PRO A C 1
ATOM 711 O O . PRO A 1 84 ? -13.754 -0.265 12.264 1.00 61.97 84 PRO A O 1
ATOM 714 N N . ILE A 1 85 ? -13.852 0.161 10.073 1.00 60.06 85 ILE A N 1
ATOM 715 C CA . ILE A 1 85 ? -14.330 1.535 10.287 1.00 60.06 85 ILE A CA 1
ATOM 716 C C . ILE A 1 85 ? -15.837 1.438 10.512 1.00 60.06 85 ILE A C 1
ATOM 718 O O . ILE A 1 85 ? -16.535 0.857 9.688 1.00 60.06 85 ILE A O 1
ATOM 722 N N . SER A 1 86 ? -16.338 1.992 11.619 1.00 51.06 86 SER A N 1
ATOM 723 C CA . SER A 1 86 ? -17.779 2.193 11.796 1.00 51.06 86 SER A CA 1
ATOM 724 C C . SER A 1 86 ? -18.252 3.336 10.883 1.00 51.06 86 SER A C 1
ATOM 726 O O . SER A 1 86 ? -17.606 4.386 10.875 1.00 51.06 86 SER A O 1
ATOM 728 N N . PRO A 1 87 ? -19.354 3.182 10.129 1.00 53.41 87 PRO A N 1
ATOM 729 C CA . PRO A 1 87 ? -20.229 2.011 10.082 1.00 53.41 87 PRO A CA 1
ATOM 730 C C . PRO A 1 87 ? -19.555 0.854 9.334 1.00 53.41 87 PRO A C 1
ATOM 732 O O . PRO A 1 87 ? -18.934 1.102 8.305 1.00 53.41 87 PRO A O 1
ATOM 735 N N . GLU A 1 88 ? -19.724 -0.373 9.852 1.00 54.41 88 GLU A N 1
ATOM 736 C CA . GLU A 1 88 ? -19.064 -1.681 9.581 1.00 54.41 88 GLU A CA 1
ATOM 737 C C . GLU A 1 88 ? -18.810 -2.103 8.112 1.00 54.41 88 GLU A C 1
ATOM 739 O O . GLU A 1 88 ? -18.366 -3.214 7.840 1.00 54.41 88 GLU A O 1
ATOM 744 N N . LYS A 1 89 ? -19.093 -1.243 7.138 1.00 54.97 89 LYS A N 1
ATOM 745 C CA . LYS A 1 89 ? -18.932 -1.467 5.702 1.00 54.97 89 LYS A CA 1
ATOM 746 C C . LYS A 1 89 ? -17.582 -1.010 5.147 1.00 54.97 89 LYS A C 1
ATOM 748 O O . LYS A 1 89 ? -17.274 -1.333 4.004 1.00 54.97 89 LYS A O 1
ATOM 753 N N . ASN A 1 90 ? -16.779 -0.271 5.914 1.00 62.28 90 ASN A N 1
ATOM 754 C CA . ASN A 1 90 ? -15.514 0.282 5.430 1.00 62.28 90 ASN A CA 1
ATOM 755 C C . ASN A 1 90 ? -14.321 -0.403 6.104 1.00 62.28 90 ASN A C 1
ATOM 757 O O . ASN A 1 90 ? -13.722 0.116 7.044 1.00 62.28 90 ASN A O 1
ATOM 761 N N . ASN A 1 91 ? -13.957 -1.580 5.602 1.00 74.06 91 ASN A N 1
ATOM 762 C CA . ASN A 1 91 ? -12.748 -2.259 6.053 1.00 74.06 91 ASN A CA 1
ATOM 763 C C . ASN A 1 91 ? -11.511 -1.581 5.469 1.00 74.06 91 ASN A C 1
ATOM 765 O O . ASN A 1 91 ? -11.450 -1.300 4.269 1.00 74.06 91 ASN A O 1
ATOM 769 N N . VAL A 1 92 ? -10.507 -1.344 6.304 1.00 83.12 92 VAL A N 1
ATOM 770 C CA . VAL A 1 92 ? -9.215 -0.805 5.872 1.00 83.12 92 VAL A CA 1
ATOM 771 C C . VAL A 1 92 ? -8.261 -1.949 5.614 1.00 83.12 92 VAL A C 1
ATOM 773 O O . VAL A 1 92 ? -8.032 -2.784 6.494 1.00 83.12 92 VAL A O 1
ATOM 776 N N . LEU A 1 93 ? -7.677 -1.956 4.423 1.00 85.69 93 LEU A N 1
ATOM 777 C CA . LEU A 1 93 ? -6.668 -2.928 4.043 1.00 85.69 93 LEU A CA 1
ATOM 778 C C . LEU A 1 93 ? -5.281 -2.331 4.196 1.00 85.69 93 LEU A C 1
ATOM 780 O O . LEU A 1 93 ? -5.016 -1.202 3.801 1.00 85.69 93 LEU A O 1
ATOM 784 N N . LEU A 1 94 ? -4.385 -3.134 4.731 1.00 86.25 94 LEU A N 1
ATOM 785 C CA . LEU A 1 94 ? -2.966 -2.896 4.738 1.00 86.25 94 LEU A CA 1
ATOM 786 C C . LEU A 1 94 ? -2.318 -3.763 3.666 1.00 86.25 94 LEU A C 1
ATOM 788 O O . LEU A 1 94 ? -2.397 -4.989 3.728 1.00 86.25 94 LEU A O 1
ATOM 792 N N . VAL A 1 95 ? -1.670 -3.124 2.698 1.00 87.38 95 VAL A N 1
ATOM 793 C CA . VAL A 1 95 ? -1.101 -3.790 1.526 1.00 87.38 95 VAL A CA 1
ATOM 794 C C . VAL A 1 95 ? 0.376 -3.468 1.409 1.00 87.38 95 VAL A C 1
ATOM 796 O O . VAL A 1 95 ? 0.755 -2.303 1.373 1.00 87.38 95 VAL A O 1
ATOM 799 N N . ARG A 1 96 ? 1.218 -4.497 1.341 1.00 87.19 96 ARG A N 1
ATOM 800 C CA . ARG A 1 96 ? 2.646 -4.363 1.052 1.00 87.19 96 ARG A CA 1
ATOM 801 C C . ARG A 1 96 ? 2.879 -4.621 -0.423 1.00 87.19 96 ARG A C 1
ATOM 803 O O . ARG A 1 96 ? 2.532 -5.695 -0.918 1.00 87.19 96 ARG A O 1
ATOM 810 N N . PHE A 1 97 ? 3.514 -3.675 -1.095 1.00 84.94 97 PHE A N 1
ATOM 811 C CA . PHE A 1 97 ? 3.869 -3.795 -2.500 1.00 84.94 97 PHE A CA 1
ATOM 812 C C . PHE A 1 97 ? 5.335 -4.201 -2.640 1.00 84.94 97 PHE A C 1
ATOM 814 O O . PHE A 1 97 ? 6.166 -3.912 -1.776 1.00 84.94 97 PHE A O 1
ATOM 821 N N . PHE A 1 98 ? 5.644 -4.879 -3.737 1.00 83.69 98 PHE A N 1
ATOM 822 C CA . PHE A 1 98 ? 7.014 -5.053 -4.197 1.00 83.69 98 PHE A CA 1
ATOM 823 C C . PHE A 1 98 ? 7.120 -4.648 -5.653 1.00 83.69 98 PHE A C 1
ATOM 825 O O . PHE A 1 98 ? 6.134 -4.638 -6.390 1.00 83.69 98 PHE A O 1
ATOM 832 N N . SER A 1 99 ? 8.346 -4.371 -6.062 1.00 78.31 99 SER A N 1
ATOM 833 C CA . SER A 1 99 ? 8.682 -4.047 -7.431 1.00 78.31 99 SER A CA 1
ATOM 834 C C . SER A 1 99 ? 9.716 -5.034 -7.940 1.00 78.31 99 SER A C 1
ATOM 836 O O . SER A 1 99 ? 10.812 -5.149 -7.389 1.00 78.31 99 SER A O 1
ATOM 838 N N . LEU A 1 100 ? 9.369 -5.756 -9.001 1.00 71.00 100 LEU A N 1
ATOM 839 C CA . LEU A 1 100 ? 10.316 -6.564 -9.751 1.00 71.00 100 LEU A CA 1
ATOM 840 C C . LEU A 1 100 ? 11.435 -5.644 -10.243 1.00 71.00 100 LEU A C 1
ATOM 842 O O . LEU A 1 100 ? 11.162 -4.592 -10.817 1.00 71.00 100 LEU A O 1
ATOM 846 N N . SER A 1 101 ? 12.688 -6.053 -10.035 1.00 65.31 101 SER A N 1
ATOM 847 C CA . SER A 1 101 ? 13.913 -5.340 -10.441 1.00 65.31 101 SER A CA 1
ATOM 848 C C . SER A 1 101 ? 14.262 -4.036 -9.702 1.00 65.31 101 SER A C 1
ATOM 850 O O . SER A 1 101 ? 15.174 -3.339 -10.135 1.00 65.31 101 SER A O 1
ATOM 852 N N . SER A 1 102 ? 13.630 -3.717 -8.564 1.00 66.88 102 SER A N 1
ATOM 853 C CA . SER A 1 102 ? 14.083 -2.600 -7.711 1.00 66.88 102 SER A CA 1
ATOM 854 C C . SER A 1 102 ? 14.153 -2.971 -6.226 1.00 66.88 102 SER A C 1
ATOM 856 O O . SER A 1 102 ? 13.654 -4.008 -5.797 1.00 66.88 102 SER A O 1
ATOM 858 N N . HIS A 1 103 ? 14.765 -2.100 -5.419 1.00 66.81 103 HIS A N 1
ATOM 859 C CA . HIS A 1 103 ? 14.820 -2.239 -3.959 1.00 66.81 103 HIS A CA 1
ATOM 860 C C . HIS A 1 103 ? 13.534 -1.757 -3.250 1.00 66.81 103 HIS A C 1
ATOM 862 O O . HIS A 1 103 ? 13.507 -1.644 -2.023 1.00 66.81 103 HIS A O 1
ATOM 868 N N . ALA A 1 104 ? 12.450 -1.496 -3.990 1.00 66.94 104 ALA A N 1
ATOM 869 C CA . ALA A 1 104 ? 11.201 -0.926 -3.483 1.00 66.94 104 ALA A CA 1
ATOM 870 C C . ALA A 1 104 ? 10.290 -1.958 -2.772 1.00 66.94 104 ALA A C 1
ATOM 872 O O . ALA A 1 104 ? 9.093 -2.042 -3.035 1.00 66.94 104 ALA A O 1
ATOM 873 N N . ASN A 1 105 ? 10.845 -2.741 -1.843 1.00 74.38 105 ASN A N 1
ATOM 874 C CA . ASN A 1 105 ? 10.135 -3.826 -1.139 1.00 74.38 105 ASN A CA 1
ATOM 875 C C . ASN A 1 105 ? 9.502 -3.392 0.194 1.00 74.38 105 ASN A C 1
ATOM 877 O O . ASN A 1 105 ? 8.859 -4.191 0.880 1.00 74.38 105 ASN A O 1
ATOM 881 N N . ASN A 1 106 ? 9.722 -2.142 0.598 1.00 81.44 106 ASN A N 1
ATOM 882 C CA . ASN A 1 106 ? 9.236 -1.587 1.863 1.00 81.44 106 ASN A CA 1
ATOM 883 C C . ASN A 1 106 ? 8.140 -0.537 1.654 1.00 81.44 106 ASN A C 1
ATOM 885 O O . ASN A 1 106 ? 7.870 0.251 2.554 1.00 81.44 106 ASN A O 1
ATOM 889 N N . TYR A 1 107 ? 7.502 -0.526 0.485 1.00 86.94 107 TYR A N 1
ATOM 890 C CA . TYR A 1 107 ? 6.365 0.344 0.221 1.00 86.94 107 TYR A CA 1
ATOM 891 C C . TYR A 1 107 ? 5.062 -0.314 0.655 1.00 86.94 107 TYR A C 1
ATOM 893 O O . TYR A 1 107 ? 4.799 -1.488 0.377 1.00 86.94 107 TYR A O 1
ATOM 901 N N . TRP A 1 108 ? 4.240 0.468 1.338 1.00 89.00 108 TRP A N 1
ATOM 902 C CA . TRP A 1 108 ? 2.962 0.046 1.882 1.00 89.00 108 TRP A CA 1
ATOM 903 C C . TRP A 1 108 ? 1.849 0.984 1.438 1.00 89.00 108 TRP A C 1
ATOM 905 O O . TRP A 1 108 ? 2.083 2.143 1.105 1.00 89.00 108 TRP A O 1
ATOM 915 N N . GLY A 1 109 ? 0.629 0.463 1.452 1.00 89.88 109 GLY A N 1
ATOM 916 C CA . GLY A 1 109 ? -0.598 1.212 1.274 1.00 89.88 109 GLY A CA 1
ATOM 917 C C . GLY A 1 109 ? -1.599 0.884 2.375 1.00 89.88 109 GLY A C 1
ATOM 918 O O . GLY A 1 109 ? -1.872 -0.287 2.633 1.00 89.88 109 GLY A O 1
ATOM 919 N N . ILE A 1 110 ? -2.168 1.913 2.994 1.00 89.25 110 ILE A N 1
ATOM 920 C CA . ILE A 1 110 ? -3.398 1.820 3.784 1.00 89.25 110 ILE A CA 1
ATOM 921 C C . ILE A 1 110 ? -4.545 2.175 2.841 1.00 89.25 110 ILE A C 1
ATOM 923 O O . ILE A 1 110 ? -4.640 3.312 2.384 1.00 89.25 110 ILE A O 1
ATOM 927 N N . LEU A 1 111 ? -5.376 1.196 2.497 1.00 89.00 111 LEU A N 1
ATOM 928 C CA . LEU A 1 111 ? -6.412 1.304 1.475 1.00 89.00 111 LEU A CA 1
ATOM 929 C C . LEU A 1 111 ? -7.791 1.314 2.137 1.00 89.00 111 LEU A C 1
ATOM 931 O O . LEU A 1 111 ? -8.213 0.350 2.778 1.00 89.00 111 LEU A O 1
ATOM 935 N N . GLU A 1 112 ? -8.505 2.414 1.955 1.00 86.69 112 GLU A N 1
ATOM 936 C CA . GLU A 1 112 ? -9.880 2.625 2.396 1.00 86.69 112 GLU A CA 1
ATOM 937 C C . GLU A 1 112 ? -10.823 2.581 1.193 1.00 86.69 112 GLU A C 1
ATOM 939 O O . GLU A 1 112 ? -10.390 2.559 0.045 1.00 86.69 112 GLU A O 1
ATOM 944 N N . THR A 1 113 ? -12.134 2.554 1.429 1.00 82.00 113 THR A N 1
ATOM 945 C CA . THR A 1 113 ? -13.136 2.487 0.349 1.00 82.00 113 THR A CA 1
ATOM 946 C C . THR A 1 113 ? -12.978 3.617 -0.673 1.00 82.00 113 THR A C 1
ATOM 948 O O . THR A 1 113 ? -13.019 3.382 -1.879 1.00 82.00 113 THR A O 1
ATOM 951 N N . ASN A 1 114 ? -12.736 4.835 -0.181 1.00 82.12 114 ASN A N 1
ATOM 952 C CA . ASN A 1 114 ? -12.698 6.058 -0.989 1.00 82.12 114 ASN A CA 1
ATOM 953 C C . ASN A 1 114 ? -11.339 6.769 -0.948 1.00 82.12 114 ASN A C 1
ATOM 955 O O . ASN A 1 114 ? -11.202 7.878 -1.455 1.00 82.12 114 ASN A O 1
ATOM 959 N N . SER A 1 115 ? -10.344 6.169 -0.304 1.00 85.00 115 SER A N 1
ATOM 960 C CA . SER A 1 115 ? -9.129 6.853 0.125 1.00 85.00 115 SER A CA 1
ATOM 961 C C . SER A 1 115 ? -7.970 5.863 0.188 1.00 85.00 115 SER A C 1
ATOM 963 O O . SER A 1 115 ? -8.166 4.654 0.287 1.00 85.00 115 SER A O 1
ATOM 965 N N . LYS A 1 116 ? -6.751 6.380 0.094 1.00 89.50 116 LYS A N 1
ATOM 966 C CA . LYS A 1 116 ? -5.523 5.600 0.197 1.00 89.50 116 LYS A CA 1
ATOM 967 C C . LYS A 1 116 ? -4.454 6.438 0.876 1.00 89.50 116 LYS A C 1
ATOM 969 O O . LYS A 1 116 ? -4.457 7.663 0.760 1.00 89.50 116 LYS A O 1
ATOM 974 N N . PHE A 1 117 ? -3.491 5.767 1.477 1.00 90.25 117 PHE A N 1
ATOM 975 C CA . PHE A 1 117 ? -2.250 6.383 1.908 1.00 90.25 117 PHE A CA 1
ATOM 976 C C . PHE A 1 117 ? -1.098 5.450 1.608 1.00 90.25 117 PHE A C 1
ATOM 978 O O . PHE A 1 117 ? -1.042 4.341 2.136 1.00 90.25 117 PHE A O 1
ATOM 985 N N . LEU A 1 118 ? -0.234 5.888 0.697 1.00 90.81 118 LEU A N 1
ATOM 986 C CA . LEU A 1 118 ? 0.923 5.142 0.227 1.00 90.81 118 LEU A CA 1
ATOM 987 C C . LEU A 1 118 ? 2.174 5.742 0.856 1.00 90.81 118 LEU A C 1
ATOM 989 O O . LEU A 1 118 ? 2.301 6.961 0.905 1.00 90.81 118 LEU A O 1
ATOM 993 N N . PHE A 1 119 ? 3.075 4.896 1.344 1.00 87.88 119 PHE A N 1
ATOM 994 C CA . PHE A 1 119 ? 4.275 5.355 2.035 1.00 87.88 119 PHE A CA 1
ATOM 995 C C . PHE A 1 119 ? 5.403 4.330 1.989 1.00 87.88 119 PHE A C 1
ATOM 997 O O . PHE A 1 119 ? 5.186 3.125 1.829 1.00 87.88 119 PHE A O 1
ATOM 1004 N N . TYR A 1 120 ? 6.626 4.818 2.185 1.00 86.62 120 TYR A N 1
ATOM 1005 C CA . TYR A 1 120 ? 7.785 3.980 2.463 1.00 86.62 120 TYR A CA 1
ATOM 1006 C C . TYR A 1 120 ? 7.878 3.694 3.960 1.00 86.62 120 TYR A C 1
ATOM 1008 O O . TYR A 1 120 ? 7.981 4.611 4.773 1.00 86.62 120 TYR A O 1
ATOM 1016 N N . PHE A 1 121 ? 7.879 2.422 4.348 1.00 82.56 121 PHE A N 1
ATOM 1017 C CA . PHE A 1 121 ? 8.055 2.051 5.744 1.00 82.56 121 PHE A CA 1
ATOM 1018 C C . PHE A 1 121 ? 9.539 1.922 6.100 1.00 82.56 121 PHE A C 1
ATOM 1020 O O . PHE A 1 121 ? 10.252 1.059 5.584 1.00 82.56 121 PHE A O 1
ATOM 1027 N N . ASN A 1 122 ? 9.994 2.751 7.041 1.00 78.19 122 ASN A N 1
ATOM 1028 C CA . ASN A 1 122 ? 11.336 2.694 7.607 1.00 78.19 122 ASN A CA 1
ATOM 1029 C C . ASN A 1 122 ? 11.258 2.693 9.135 1.00 78.19 122 ASN A C 1
ATOM 1031 O O . ASN A 1 122 ? 10.776 3.662 9.716 1.00 78.19 122 ASN A O 1
ATOM 1035 N N . LYS A 1 123 ? 11.831 1.667 9.787 1.00 70.31 123 LYS A N 1
ATOM 1036 C CA . LYS A 1 123 ? 11.878 1.544 11.259 1.00 70.31 123 LYS A CA 1
ATOM 1037 C C . LYS A 1 123 ? 12.437 2.794 11.959 1.00 70.31 123 LYS A C 1
ATOM 1039 O O . LYS A 1 123 ? 12.120 3.014 13.122 1.00 70.31 123 LYS A O 1
ATOM 1044 N N . LYS A 1 124 ? 13.252 3.601 11.268 1.00 70.00 124 LYS A N 1
ATOM 1045 C CA . LYS A 1 124 ? 13.866 4.827 11.800 1.00 70.00 124 LYS A CA 1
ATOM 1046 C C . LYS A 1 124 ? 12.973 6.079 11.725 1.00 70.00 124 LYS A C 1
ATOM 1048 O O . LYS A 1 124 ? 13.358 7.079 12.313 1.00 70.00 124 LYS A O 1
ATOM 1053 N N . ASN A 1 125 ? 11.834 6.063 11.015 1.00 61.56 125 ASN A N 1
ATOM 1054 C CA . ASN A 1 125 ? 11.047 7.279 10.749 1.00 61.56 125 ASN A CA 1
ATOM 1055 C C . ASN A 1 125 ? 9.518 7.028 10.678 1.00 61.56 125 ASN A C 1
ATOM 1057 O O . ASN A 1 125 ? 8.880 7.286 9.663 1.00 61.56 125 ASN A O 1
ATOM 1061 N N . ASN A 1 126 ? 8.917 6.502 11.756 1.00 74.56 126 ASN A N 1
ATOM 1062 C CA . ASN A 1 126 ? 7.501 6.071 11.790 1.00 74.56 126 ASN A CA 1
ATOM 1063 C C . ASN A 1 126 ? 6.465 7.207 11.939 1.00 74.56 126 ASN A C 1
ATOM 1065 O O . ASN A 1 126 ? 5.265 6.934 11.975 1.00 74.56 126 ASN A O 1
ATOM 1069 N N . PHE A 1 127 ? 6.902 8.464 12.044 1.00 78.12 127 PHE A N 1
ATOM 1070 C CA . PHE A 1 127 ? 6.053 9.582 12.474 1.00 78.12 127 PHE A CA 1
ATOM 1071 C C . PHE A 1 127 ? 4.874 9.867 11.530 1.00 78.12 127 PHE A C 1
ATOM 1073 O O . PHE A 1 127 ? 3.764 10.146 11.974 1.00 78.12 127 PHE A O 1
ATOM 1080 N N . GLU A 1 128 ? 5.089 9.757 10.219 1.00 79.81 128 GLU A N 1
ATOM 1081 C CA . GLU A 1 128 ? 4.054 10.043 9.220 1.00 79.81 128 GLU A CA 1
ATOM 1082 C C . GLU A 1 128 ? 2.906 9.022 9.274 1.00 79.81 128 GLU A C 1
ATOM 1084 O O . GLU A 1 128 ? 1.728 9.381 9.282 1.00 79.81 128 GLU A O 1
ATOM 1089 N N . VAL A 1 129 ? 3.258 7.741 9.406 1.00 81.12 129 VAL A N 1
ATOM 1090 C CA . VAL A 1 129 ? 2.301 6.636 9.544 1.00 81.12 129 VAL A CA 1
ATOM 1091 C C . VAL A 1 129 ? 1.558 6.746 10.870 1.00 81.12 129 VAL A C 1
ATOM 1093 O O . VAL A 1 129 ? 0.345 6.567 10.914 1.00 81.12 129 VAL A O 1
ATOM 1096 N N . GLU A 1 130 ? 2.269 7.074 11.949 1.00 79.06 130 GLU A N 1
ATOM 1097 C CA . GLU A 1 130 ? 1.679 7.331 13.263 1.00 79.06 130 GLU A CA 1
ATOM 1098 C C . GLU A 1 130 ? 0.613 8.422 13.201 1.00 79.06 130 GLU A C 1
ATOM 1100 O O . GLU A 1 130 ? -0.516 8.186 13.631 1.00 79.06 130 GLU A O 1
ATOM 1105 N N . ASN A 1 131 ? 0.936 9.573 12.611 1.00 83.38 131 ASN A N 1
ATOM 1106 C CA . ASN A 1 131 ? -0.004 10.682 12.463 1.00 83.38 131 ASN A CA 1
ATOM 1107 C C . ASN A 1 131 ? -1.206 10.309 11.597 1.00 83.38 131 ASN A C 1
ATOM 1109 O O . ASN A 1 131 ? -2.342 10.594 11.971 1.00 83.38 131 ASN A O 1
ATOM 1113 N N . TYR A 1 132 ? -0.987 9.619 10.476 1.00 83.69 132 TYR A N 1
ATOM 1114 C CA . TYR A 1 132 ? -2.090 9.159 9.636 1.00 83.69 132 TYR A CA 1
ATOM 1115 C C . TYR A 1 132 ? -3.021 8.200 10.389 1.00 83.69 132 TYR A C 1
ATOM 1117 O O . TYR A 1 132 ? -4.244 8.269 10.262 1.00 83.69 132 TYR A O 1
ATOM 1125 N N . LEU A 1 133 ? -2.456 7.318 11.217 1.00 79.38 133 LEU A N 1
ATOM 1126 C CA . LEU A 1 133 ? -3.216 6.349 11.994 1.00 79.38 133 LEU A CA 1
ATOM 1127 C C . LEU A 1 133 ? -3.925 6.952 13.213 1.00 79.38 133 LEU A C 1
ATOM 1129 O O . LEU A 1 133 ? -4.852 6.310 13.693 1.00 79.38 133 LEU A O 1
ATOM 1133 N N . GLN A 1 134 ? -3.568 8.153 13.690 1.00 78.88 134 GLN A N 1
ATOM 1134 C CA . GLN A 1 134 ? -4.235 8.819 14.828 1.00 78.88 134 GLN A CA 1
ATOM 1135 C C . GLN A 1 134 ? -5.710 9.146 14.573 1.00 78.88 134 GLN A C 1
ATOM 1137 O O . GLN A 1 134 ? -6.488 9.242 15.523 1.00 78.88 134 GLN A O 1
ATOM 1142 N N . ARG A 1 135 ? -6.120 9.286 13.305 1.00 79.81 135 ARG A N 1
ATOM 1143 C CA . ARG A 1 135 ? -7.544 9.429 12.951 1.00 79.81 135 ARG A CA 1
ATOM 1144 C C . ARG A 1 135 ? -8.361 8.191 13.332 1.00 79.81 135 ARG A C 1
ATOM 1146 O O . ARG A 1 135 ? -9.576 8.257 13.482 1.00 79.81 135 ARG A O 1
ATOM 1153 N N . TYR A 1 136 ? -7.681 7.057 13.478 1.00 72.62 136 TYR A N 1
ATOM 1154 C CA . TYR A 1 136 ? -8.207 5.851 14.084 1.00 72.62 136 TYR A CA 1
ATOM 1155 C C . TYR A 1 136 ? -7.765 5.824 15.549 1.00 72.62 136 TYR A C 1
ATOM 1157 O O . TYR A 1 136 ? -6.666 6.250 15.881 1.00 72.62 136 TYR A O 1
ATOM 1165 N N . ASN A 1 137 ? -8.612 5.321 16.448 1.00 69.44 137 ASN A N 1
ATOM 1166 C CA . ASN A 1 137 ? -8.344 5.311 17.891 1.00 69.44 137 ASN A CA 1
ATOM 1167 C C . ASN A 1 137 ? -6.868 4.979 18.238 1.00 69.44 137 ASN A C 1
ATOM 1169 O O . ASN A 1 137 ? -6.369 3.896 17.911 1.00 69.44 137 ASN A O 1
ATOM 1173 N N . VAL A 1 138 ? -6.204 5.903 18.948 1.00 63.47 138 VAL A N 1
ATOM 1174 C CA . VAL A 1 138 ? -4.767 5.887 19.296 1.00 63.47 138 VAL A CA 1
ATOM 1175 C C . VAL A 1 138 ? -4.317 4.565 19.931 1.00 63.47 138 VAL A C 1
ATOM 1177 O O . VAL A 1 138 ? -3.200 4.102 19.684 1.00 63.47 138 VAL A O 1
ATOM 1180 N N . LYS A 1 139 ? -5.186 3.909 20.715 1.00 69.38 139 LYS A N 1
ATOM 1181 C CA . LYS A 1 139 ? -4.879 2.61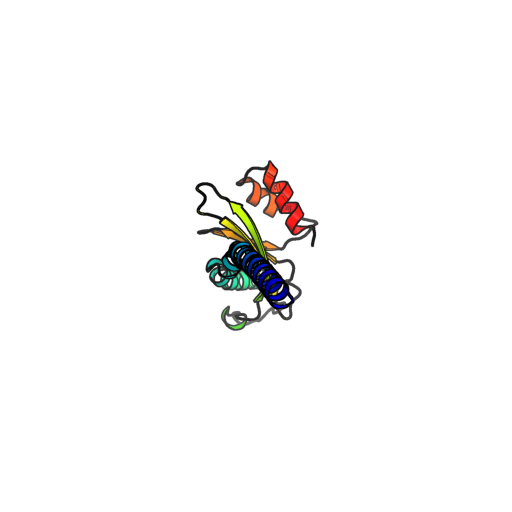6 21.351 1.00 69.38 139 LYS A CA 1
ATOM 1182 C C . LYS A 1 139 ? -4.586 1.526 20.318 1.00 69.38 139 LYS A C 1
ATOM 1184 O O . LYS A 1 139 ? -3.688 0.710 20.520 1.00 69.38 139 LYS A O 1
ATOM 1189 N N . ASN A 1 140 ? -5.323 1.524 19.211 1.00 69.00 140 ASN A N 1
ATOM 1190 C CA . ASN A 1 140 ? -5.150 0.525 18.170 1.00 69.00 140 ASN A CA 1
ATOM 1191 C C . ASN A 1 140 ? -4.021 0.927 17.202 1.00 69.00 140 ASN A C 1
ATOM 1193 O O . ASN A 1 140 ? -3.286 0.047 16.764 1.00 69.00 140 ASN A O 1
ATOM 1197 N N . ALA A 1 141 ? -3.790 2.228 16.961 1.00 67.56 141 ALA A N 1
ATOM 1198 C CA . ALA A 1 141 ? -2.707 2.740 16.103 1.00 67.56 141 ALA A CA 1
ATOM 1199 C C . ALA A 1 141 ? -1.333 2.106 16.410 1.00 67.56 141 ALA A C 1
ATOM 1201 O O . ALA A 1 141 ? -0.692 1.555 15.513 1.00 67.56 141 ALA A O 1
ATOM 1202 N N . LYS A 1 142 ? -0.926 2.072 17.690 1.00 70.06 142 LYS A N 1
ATOM 1203 C CA . LYS A 1 142 ? 0.333 1.434 18.136 1.00 70.06 142 LYS A CA 1
ATOM 1204 C C . LYS A 1 142 ? 0.418 -0.051 17.780 1.00 70.06 142 LYS A C 1
ATOM 1206 O O . LYS A 1 142 ? 1.465 -0.529 17.349 1.00 70.06 142 LYS A O 1
ATOM 1211 N N . LYS A 1 143 ? -0.687 -0.785 17.945 1.00 73.00 143 LYS A N 1
ATOM 1212 C CA . LYS A 1 143 ? -0.761 -2.211 17.598 1.00 73.00 143 LYS A CA 1
ATOM 1213 C C . LYS A 1 143 ? -0.539 -2.420 16.101 1.00 73.00 143 LYS A C 1
ATOM 1215 O O . LYS A 1 143 ? 0.138 -3.370 15.726 1.00 73.00 143 LYS A O 1
ATOM 1220 N N . TYR A 1 144 ? -1.065 -1.536 15.256 1.00 70.88 144 TYR A N 1
ATOM 1221 C CA . TYR A 1 144 ? -0.874 -1.644 13.811 1.00 70.88 144 TYR A CA 1
ATOM 1222 C C . TYR A 1 144 ? 0.534 -1.282 13.385 1.00 70.88 144 TYR A C 1
ATOM 1224 O O . TYR A 1 144 ? 1.079 -2.010 12.572 1.00 70.88 144 TYR A O 1
ATOM 1232 N N . ILE A 1 145 ? 1.152 -0.249 13.970 1.00 73.25 145 ILE A N 1
ATOM 1233 C CA . ILE A 1 145 ? 2.565 0.099 13.719 1.00 73.25 145 ILE A CA 1
ATOM 1234 C C . ILE A 1 145 ? 3.467 -1.120 13.933 1.00 73.25 145 ILE A C 1
ATOM 1236 O O . ILE A 1 145 ? 4.325 -1.416 13.103 1.00 73.25 145 ILE A O 1
ATOM 1240 N N . LYS A 1 146 ? 3.194 -1.896 14.986 1.00 75.56 146 LYS A N 1
ATOM 1241 C CA . LYS A 1 146 ? 3.890 -3.157 15.243 1.00 75.56 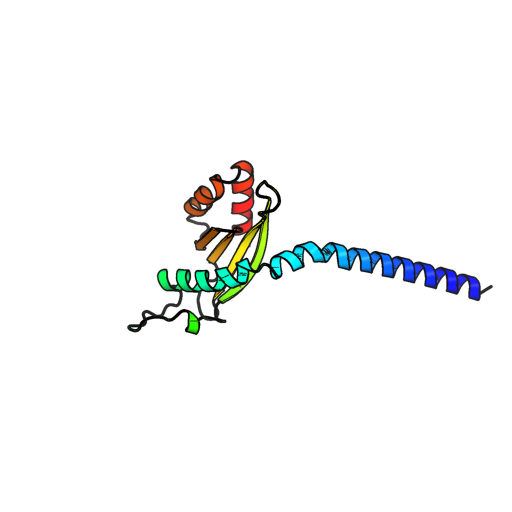146 LYS A CA 1
ATOM 1242 C C . LYS A 1 146 ? 3.721 -4.184 14.107 1.00 75.56 146 LYS A C 1
ATOM 1244 O O . LYS A 1 146 ? 4.690 -4.843 13.750 1.00 75.56 146 LYS A O 1
ATOM 1249 N N . LEU A 1 147 ? 2.553 -4.265 13.457 1.00 73.06 147 LEU A N 1
ATOM 1250 C CA . LEU A 1 147 ? 2.340 -5.158 12.301 1.00 73.06 147 LEU A CA 1
ATOM 1251 C C . LEU A 1 147 ? 3.218 -4.813 11.090 1.00 73.06 147 LEU A C 1
ATOM 1253 O O . LEU A 1 147 ? 3.534 -5.709 10.309 1.00 73.06 147 LEU A O 1
ATOM 1257 N N . TYR A 1 148 ? 3.607 -3.545 10.922 1.00 73.56 148 TYR A N 1
ATOM 1258 C CA . TYR A 1 148 ? 4.573 -3.152 9.888 1.00 73.56 148 TYR A CA 1
ATOM 1259 C C . TYR A 1 148 ? 6.009 -3.552 10.267 1.00 73.56 148 TYR A C 1
ATOM 1261 O O . TYR A 1 148 ? 6.836 -3.758 9.383 1.00 73.56 148 TYR A O 1
ATOM 1269 N N . GLN A 1 149 ? 6.310 -3.647 11.570 1.00 71.44 149 GLN A N 1
ATOM 1270 C CA . GLN A 1 149 ? 7.652 -3.896 12.117 1.00 71.44 149 GLN A CA 1
ATOM 1271 C C . GLN A 1 149 ? 8.002 -5.379 12.295 1.00 71.44 149 GLN A C 1
ATOM 1273 O O . GLN A 1 149 ? 9.185 -5.718 12.184 1.00 71.44 149 GLN A O 1
ATOM 1278 N N . ASP A 1 150 ? 7.007 -6.222 12.589 1.00 64.00 150 ASP A N 1
ATOM 1279 C CA . ASP A 1 150 ? 7.136 -7.658 12.900 1.00 64.00 150 ASP A CA 1
ATOM 1280 C C . ASP A 1 150 ? 7.359 -8.542 11.642 1.00 64.00 150 ASP A C 1
ATOM 1282 O O . ASP A 1 150 ? 6.964 -9.708 11.617 1.00 64.00 150 ASP A O 1
ATOM 1286 N N . ILE A 1 151 ? 7.963 -8.000 10.573 1.00 57.16 151 ILE A N 1
ATOM 1287 C CA . ILE A 1 151 ? 8.248 -8.707 9.306 1.00 57.16 151 ILE A CA 1
ATOM 1288 C C . ILE A 1 151 ? 9.699 -8.487 8.887 1.00 57.16 151 ILE A C 1
ATOM 1290 O O . ILE A 1 151 ? 10.163 -7.323 8.950 1.00 57.16 151 ILE A O 1
#

Foldseek 3Di:
DPVVVVVVVVVVVVVVVVVVVVCVVVVCPVVVVQVPDPQVVVVQLVVLVVCVVVCFLVDPDPDDDDSVVQVVQKDWDDKDFQDCDPVRPKTWIKTFMDGHNTPRRQWIWTTTPVDIDIDGDDPVDCVVQLVVCVVPPNVSSVVVNVVSVVD

Radius of gyration: 22.26 Å; chains: 1; bounding box: 39×71×43 Å

pLDDT: mean 72.08, std 12.99, range [41.19, 90.81]

Sequence (151 aa):
MKTRKINKRVNIILSFGLFFSMFYLYGQTKVNYVDRDYRIKKYQKEMIEYLIENNQFGTKSSREIKVSEYVGKIGIVKIMEIFPISPEKNNVLLVRFFSLSSHANNYWGILETNSKFLFYFNKKNNFEVENYLQRYNVKNAKKYIKLYQDI